Protein AF-A0A2N2Z136-F1 (afdb_monomer_lite)

pLDDT: mean 89.31, std 10.75, range [55.84, 98.06]

Structure (mmCIF, N/CA/C/O backbone):
data_AF-A0A2N2Z136-F1
#
_entry.id   AF-A0A2N2Z136-F1
#
loop_
_atom_site.group_PDB
_atom_site.id
_atom_site.type_symbol
_atom_site.label_atom_id
_atom_site.label_alt_id
_atom_site.label_comp_id
_atom_site.label_asym_id
_atom_site.label_entity_id
_atom_site.label_seq_id
_atom_site.pdbx_PDB_ins_code
_atom_site.Cartn_x
_atom_site.Cartn_y
_atom_site.Cartn_z
_atom_site.occupancy
_atom_site.B_iso_or_equiv
_atom_site.auth_seq_id
_atom_site.auth_comp_id
_atom_site.auth_asym_id
_atom_site.auth_atom_id
_atom_site.pdbx_PDB_model_num
ATOM 1 N N . ASN A 1 1 ? 9.804 1.540 0.520 1.00 61.69 1 ASN A N 1
ATOM 2 C CA . ASN A 1 1 ? 8.680 1.491 -0.443 1.00 61.69 1 ASN A CA 1
ATOM 3 C C . ASN A 1 1 ? 8.724 2.696 -1.361 1.00 61.69 1 ASN A C 1
ATOM 5 O O . ASN A 1 1 ? 8.299 3.765 -0.938 1.00 61.69 1 ASN A O 1
ATOM 9 N N . PRO A 1 2 ? 9.290 2.540 -2.569 1.00 67.38 2 PRO A N 1
ATOM 10 C CA . PRO A 1 2 ? 9.658 3.662 -3.440 1.00 67.38 2 PRO A CA 1
ATOM 11 C C . PRO A 1 2 ? 8.463 4.450 -3.991 1.00 67.38 2 PRO A C 1
ATOM 13 O O . PRO A 1 2 ? 8.631 5.588 -4.397 1.00 67.38 2 PRO A O 1
ATOM 16 N N . VAL A 1 3 ? 7.261 3.869 -3.965 1.00 74.88 3 VAL A N 1
ATOM 17 C CA . VAL A 1 3 ? 6.080 4.452 -4.609 1.00 74.88 3 VAL A CA 1
ATOM 18 C C . VAL A 1 3 ? 5.308 5.387 -3.668 1.00 74.88 3 VAL A C 1
ATOM 20 O O . VAL A 1 3 ? 5.073 6.538 -4.000 1.00 74.88 3 VAL A O 1
ATOM 23 N N . ILE A 1 4 ? 4.929 4.921 -2.473 1.00 86.12 4 ILE A N 1
ATOM 24 C CA . ILE A 1 4 ? 4.092 5.701 -1.536 1.00 86.12 4 ILE A CA 1
ATOM 25 C C . ILE A 1 4 ? 4.757 5.954 -0.173 1.00 86.12 4 ILE A C 1
ATOM 27 O O . ILE A 1 4 ? 4.138 6.544 0.704 1.00 86.12 4 ILE A O 1
ATOM 31 N N . GLY A 1 5 ? 6.007 5.527 0.039 1.00 89.25 5 GLY A N 1
ATOM 32 C CA . GLY A 1 5 ? 6.707 5.669 1.324 1.00 89.25 5 GLY A CA 1
ATOM 33 C C . GLY A 1 5 ? 6.322 4.6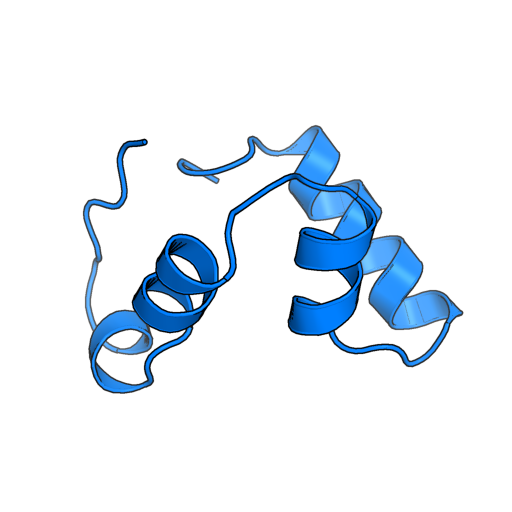14 2.373 1.00 89.25 5 GLY A C 1
ATOM 34 O O . GLY A 1 5 ? 5.329 3.896 2.233 1.00 89.25 5 GLY A O 1
ATOM 35 N N . TYR A 1 6 ? 7.151 4.473 3.416 1.00 90.50 6 TYR A N 1
ATOM 36 C CA . TYR A 1 6 ? 6.986 3.443 4.455 1.00 90.50 6 TYR A CA 1
ATOM 37 C C . TYR A 1 6 ? 5.713 3.653 5.282 1.00 90.50 6 TYR A C 1
ATOM 39 O O . TYR A 1 6 ? 4.902 2.741 5.381 1.00 90.50 6 TYR A O 1
ATOM 47 N N . GLU A 1 7 ? 5.492 4.863 5.797 1.00 93.06 7 GLU A N 1
ATOM 48 C CA . GLU A 1 7 ? 4.355 5.179 6.675 1.00 93.06 7 GLU A CA 1
ATOM 49 C C . GLU A 1 7 ? 3.004 4.848 6.033 1.00 93.06 7 GLU A C 1
ATOM 51 O O . GLU A 1 7 ? 2.209 4.095 6.596 1.00 93.06 7 GLU A O 1
ATOM 56 N N . LYS A 1 8 ? 2.772 5.337 4.808 1.00 94.38 8 LYS A N 1
ATOM 57 C CA . LYS A 1 8 ? 1.533 5.075 4.062 1.00 94.38 8 LYS A CA 1
ATOM 58 C C . LYS A 1 8 ? 1.369 3.593 3.737 1.00 94.38 8 LYS A C 1
ATOM 60 O O . LYS A 1 8 ? 0.262 3.074 3.812 1.00 94.38 8 LYS A O 1
ATOM 65 N N . SER A 1 9 ? 2.459 2.894 3.422 1.00 93.56 9 SER A N 1
ATOM 66 C CA . SER A 1 9 ? 2.402 1.450 3.170 1.00 93.56 9 SER A CA 1
ATOM 67 C C . SER A 1 9 ? 2.005 0.666 4.421 1.00 93.56 9 SER A C 1
ATOM 69 O O . SER A 1 9 ? 1.166 -0.226 4.345 1.00 93.56 9 SER A O 1
ATOM 71 N N . THR A 1 10 ? 2.573 1.024 5.573 1.00 95.56 10 THR A N 1
ATOM 72 C CA . THR A 1 10 ? 2.258 0.404 6.865 1.00 95.56 10 THR A CA 1
ATOM 73 C C . THR A 1 10 ? 0.808 0.668 7.268 1.00 95.56 10 THR A C 1
ATOM 75 O O . THR A 1 10 ? 0.122 -0.254 7.704 1.00 95.56 10 THR A O 1
ATOM 78 N N . MET A 1 11 ? 0.312 1.893 7.061 1.00 96.69 11 MET A N 1
ATOM 79 C CA . MET A 1 11 ? -1.094 2.244 7.291 1.00 96.69 11 MET A CA 1
ATOM 80 C C . MET A 1 11 ? -2.038 1.364 6.460 1.00 96.69 11 MET A C 1
ATOM 82 O O . MET A 1 11 ? -2.972 0.783 7.007 1.00 96.69 11 MET A O 1
ATOM 86 N N . ILE A 1 12 ? -1.767 1.224 5.158 1.00 96.81 12 ILE A N 1
ATOM 87 C CA . ILE A 1 12 ? -2.591 0.409 4.255 1.00 96.81 12 ILE A CA 1
ATOM 88 C C . ILE A 1 12 ? -2.545 -1.070 4.639 1.00 96.81 12 ILE A C 1
ATOM 90 O O . ILE A 1 12 ? -3.586 -1.719 4.658 1.00 96.81 12 ILE A O 1
ATOM 94 N N . ALA A 1 13 ? -1.366 -1.606 4.966 1.00 95.88 13 ALA A N 1
ATOM 95 C CA . ALA A 1 13 ? -1.231 -3.000 5.383 1.00 95.88 13 ALA A CA 1
ATOM 96 C C . ALA A 1 13 ? -2.033 -3.292 6.660 1.00 95.88 13 ALA A C 1
ATOM 98 O O . ALA A 1 13 ? -2.712 -4.316 6.742 1.00 95.88 13 ALA A O 1
ATOM 99 N N . LYS A 1 14 ? -2.001 -2.370 7.630 1.00 97.81 14 LYS A N 1
ATOM 100 C CA . LYS A 1 14 ? -2.789 -2.475 8.859 1.00 97.81 14 LYS A CA 1
ATOM 101 C C . LYS A 1 14 ? -4.294 -2.432 8.574 1.00 97.81 14 LYS A C 1
ATOM 103 O O . LYS A 1 14 ? -5.011 -3.317 9.025 1.00 97.81 14 LYS A O 1
ATOM 108 N N . GLU A 1 15 ? -4.767 -1.462 7.789 1.00 97.81 15 GLU A N 1
ATOM 109 C CA . GLU A 1 15 ? -6.196 -1.359 7.450 1.00 97.81 15 GLU A CA 1
ATOM 110 C C . GLU A 1 15 ? -6.676 -2.570 6.634 1.00 97.81 15 GLU A C 1
ATOM 112 O O . GLU A 1 15 ? -7.785 -3.050 6.860 1.00 97.81 15 GLU A O 1
ATOM 117 N N . ALA A 1 16 ? -5.857 -3.105 5.723 1.00 98.06 16 ALA A N 1
ATOM 118 C CA . ALA A 1 16 ? -6.180 -4.319 4.969 1.00 98.06 16 ALA A CA 1
ATOM 119 C C . ALA A 1 16 ? -6.380 -5.520 5.901 1.00 98.06 16 ALA A C 1
ATOM 121 O O . ALA A 1 16 ? -7.364 -6.248 5.771 1.00 98.06 16 ALA A O 1
ATOM 122 N N . LEU A 1 17 ? -5.481 -5.687 6.876 1.00 97.81 17 LEU A N 1
ATOM 123 C CA . LEU A 1 17 ? -5.558 -6.759 7.865 1.00 97.81 17 LEU A CA 1
ATOM 124 C C . LEU A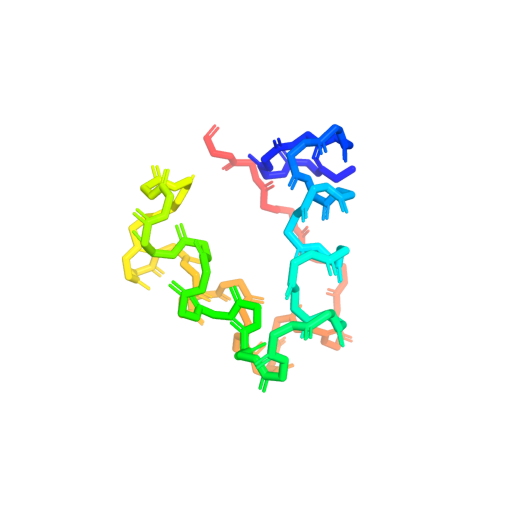 1 17 ? -6.798 -6.632 8.762 1.00 97.81 17 LEU A C 1
ATOM 126 O O . LEU A 1 17 ? -7.470 -7.626 9.013 1.00 97.81 17 LEU A O 1
ATOM 130 N N . GLU A 1 18 ? -7.111 -5.423 9.230 1.00 98.06 18 GLU A N 1
ATOM 131 C CA . GLU A 1 18 ? -8.239 -5.177 10.141 1.00 98.06 18 GLU A CA 1
ATOM 132 C C . GLU A 1 18 ? -9.600 -5.232 9.435 1.00 98.06 18 GLU A C 1
ATOM 134 O O . GLU A 1 18 ? -10.579 -5.706 10.005 1.00 98.06 18 GLU A O 1
ATOM 139 N N . SER A 1 19 ? -9.679 -4.738 8.197 1.00 97.31 19 SER A N 1
ATOM 140 C CA . SER A 1 19 ? -10.946 -4.617 7.464 1.00 97.31 19 SER A CA 1
ATOM 141 C C . SER A 1 19 ? -11.246 -5.783 6.523 1.00 97.31 19 SER A C 1
ATOM 143 O O . SER A 1 19 ? -12.365 -5.867 6.016 1.00 97.31 19 SER A O 1
ATOM 145 N N . GLY A 1 20 ? -10.260 -6.639 6.231 1.00 97.12 20 GLY A N 1
ATOM 146 C CA . GLY A 1 20 ? -10.360 -7.695 5.218 1.00 97.12 20 GLY A CA 1
ATOM 147 C C . GLY A 1 20 ? -10.429 -7.180 3.775 1.00 97.12 20 GLY A C 1
ATOM 148 O O . GLY A 1 20 ? -10.624 -7.970 2.852 1.00 97.12 20 GLY A O 1
ATOM 149 N N . LYS A 1 21 ? -10.287 -5.866 3.561 1.00 97.44 21 LYS A N 1
ATOM 150 C CA . LYS A 1 21 ? -10.283 -5.256 2.226 1.00 97.44 21 LYS A CA 1
ATOM 151 C C . LYS A 1 21 ? -8.946 -5.465 1.538 1.00 97.44 21 LYS A C 1
ATOM 153 O O . LYS A 1 21 ? -7.898 -5.558 2.179 1.00 97.44 21 LYS A O 1
ATOM 158 N N . SER A 1 22 ? -8.973 -5.478 0.212 1.00 96.44 22 SER A N 1
ATOM 159 C CA . SER A 1 22 ? -7.746 -5.617 -0.559 1.00 96.44 22 SER A CA 1
ATOM 160 C C . SER A 1 22 ? -6.879 -4.357 -0.458 1.00 96.44 22 SER A C 1
ATOM 162 O O . SER A 1 22 ? -7.370 -3.226 -0.416 1.00 96.44 22 SER A O 1
ATOM 164 N N . VAL A 1 23 ? -5.557 -4.546 -0.500 1.00 94.75 23 VAL A N 1
ATOM 165 C CA . VAL A 1 23 ? -4.589 -3.439 -0.617 1.00 94.75 23 VAL A CA 1
ATOM 166 C C . VAL A 1 23 ? -4.913 -2.563 -1.832 1.00 94.75 23 VAL A C 1
ATOM 168 O O . VAL A 1 23 ? -4.782 -1.343 -1.761 1.00 94.75 23 VAL A O 1
ATOM 171 N N . TYR A 1 24 ? -5.389 -3.178 -2.918 1.00 95.12 24 TYR A N 1
ATOM 172 C CA . TYR A 1 24 ? -5.774 -2.490 -4.145 1.00 95.12 24 TYR A CA 1
ATOM 173 C C . TYR A 1 24 ? -6.852 -1.427 -3.904 1.00 95.12 24 TYR A C 1
ATOM 175 O O . TYR A 1 24 ? -6.666 -0.248 -4.211 1.00 95.12 24 TYR A O 1
ATOM 183 N N . GLU A 1 25 ? -7.964 -1.833 -3.293 1.00 96.19 25 GLU A N 1
ATOM 184 C CA . GLU A 1 25 ? -9.091 -0.945 -3.005 1.00 96.19 25 GLU A CA 1
ATOM 185 C C . GLU A 1 25 ? -8.698 0.180 -2.051 1.00 96.19 25 GLU A C 1
ATOM 187 O O . GLU A 1 25 ? -9.095 1.329 -2.244 1.00 96.19 25 GLU A O 1
ATOM 192 N N . LEU A 1 26 ? -7.905 -0.136 -1.027 1.00 97.25 26 LEU A N 1
ATOM 193 C CA . LEU A 1 26 ? -7.495 0.842 -0.024 1.00 97.25 26 LEU A CA 1
ATOM 194 C C . LEU A 1 26 ? -6.577 1.913 -0.615 1.00 97.25 26 LEU A C 1
ATOM 196 O O . LEU A 1 26 ? -6.754 3.096 -0.331 1.00 97.25 26 LEU A O 1
ATOM 200 N N . VAL A 1 27 ? -5.645 1.537 -1.489 1.00 95.81 27 VAL A N 1
ATOM 201 C CA . VAL A 1 27 ? -4.765 2.499 -2.164 1.00 95.81 27 VAL A CA 1
ATOM 202 C C . VAL A 1 27 ? -5.556 3.476 -3.041 1.00 95.81 27 VAL A C 1
ATOM 204 O O . VAL A 1 27 ? -5.267 4.677 -3.014 1.00 95.81 27 VAL A O 1
ATOM 207 N N . LEU A 1 28 ? -6.578 2.995 -3.758 1.00 95.88 28 LEU A N 1
ATOM 208 C CA . LEU A 1 28 ? -7.463 3.850 -4.560 1.00 95.88 28 LEU A CA 1
ATOM 209 C C . LEU A 1 28 ? -8.360 4.732 -3.688 1.00 95.88 28 LEU A C 1
ATOM 211 O O . LEU A 1 28 ? -8.475 5.933 -3.934 1.00 95.88 28 LEU A O 1
ATOM 215 N N . LYS A 1 29 ? -8.951 4.160 -2.634 1.00 96.44 29 LYS A N 1
ATOM 216 C CA . LYS A 1 29 ? -9.785 4.878 -1.659 1.00 96.44 29 LYS A CA 1
ATOM 217 C C . LYS A 1 29 ? -9.032 6.058 -1.040 1.00 96.44 29 LYS A C 1
ATOM 219 O O . LYS A 1 29 ? -9.582 7.152 -0.940 1.00 96.44 29 LYS A O 1
ATOM 224 N N . HIS A 1 30 ? -7.772 5.845 -0.662 1.00 96.00 30 HIS A N 1
ATOM 225 C CA . HIS A 1 30 ? -6.901 6.870 -0.078 1.00 96.00 30 HIS A CA 1
ATOM 226 C C . HIS A 1 30 ? -6.224 7.773 -1.119 1.00 96.00 30 HIS A C 1
ATOM 228 O O . HIS A 1 30 ? -5.437 8.642 -0.746 1.00 96.00 30 HIS A O 1
ATOM 234 N N . LYS A 1 31 ? -6.523 7.592 -2.416 1.00 95.31 31 LYS A N 1
ATOM 235 C CA . LYS A 1 31 ? -5.950 8.359 -3.537 1.00 95.31 31 LYS A CA 1
ATOM 236 C C . LYS A 1 31 ? -4.419 8.390 -3.516 1.00 95.31 31 LYS A C 1
ATOM 238 O O . LYS A 1 31 ? -3.804 9.391 -3.876 1.00 95.31 31 LYS A O 1
ATOM 243 N N . LEU A 1 32 ? -3.800 7.300 -3.061 1.00 94.06 32 LEU A N 1
ATOM 244 C CA . LEU A 1 32 ? -2.342 7.203 -2.988 1.00 94.06 32 LEU A CA 1
ATOM 245 C C . LEU A 1 32 ? -1.732 6.903 -4.357 1.00 94.06 32 LEU A C 1
ATOM 247 O O . LEU A 1 32 ? -0.588 7.277 -4.594 1.00 94.06 32 LEU A O 1
ATOM 251 N N . LEU A 1 33 ? -2.496 6.239 -5.230 1.00 94.06 33 LEU A N 1
ATOM 252 C CA . LEU A 1 33 ? -2.166 5.968 -6.625 1.00 94.06 33 LEU A CA 1
ATOM 253 C C . LEU A 1 33 ? -3.416 6.088 -7.492 1.00 94.06 33 LEU A C 1
ATOM 255 O O . LEU A 1 33 ? -4.537 5.902 -7.009 1.00 94.06 33 LEU A O 1
ATOM 259 N N . THR A 1 34 ? -3.217 6.357 -8.779 1.00 94.75 34 THR A N 1
ATOM 260 C CA . THR A 1 34 ? -4.267 6.174 -9.782 1.00 94.75 34 THR A CA 1
ATOM 261 C C . THR A 1 34 ? -4.475 4.692 -10.076 1.00 94.75 34 THR A C 1
ATOM 263 O O . THR A 1 34 ? -3.623 3.852 -9.767 1.00 94.75 34 THR A O 1
ATOM 266 N N . LYS A 1 35 ? -5.601 4.377 -10.721 1.00 94.19 35 LYS A N 1
ATOM 267 C CA . LYS A 1 35 ? -5.915 3.023 -11.181 1.00 94.19 35 LYS A CA 1
ATOM 268 C C . LYS A 1 35 ? -4.812 2.469 -12.083 1.00 94.19 35 LYS A C 1
ATOM 270 O O . LYS A 1 35 ? -4.333 1.363 -11.871 1.00 94.19 35 LYS A O 1
ATOM 275 N N . GLU A 1 36 ? -4.339 3.275 -13.024 1.00 93.69 36 GLU A N 1
ATOM 276 C CA . GLU A 1 36 ? -3.307 2.896 -13.990 1.00 93.69 36 GLU A CA 1
ATO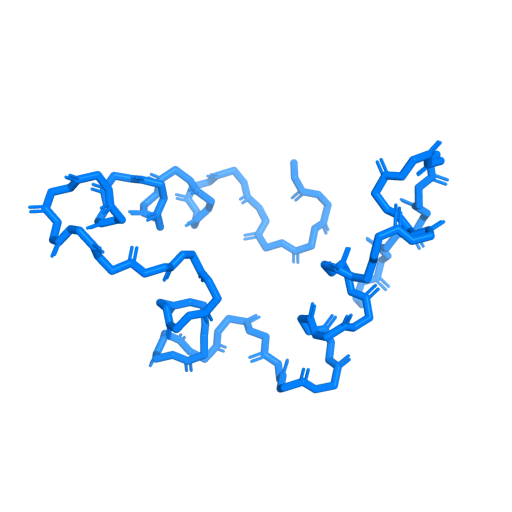M 277 C C . GLU A 1 36 ? -1.966 2.611 -13.299 1.00 93.69 36 GLU A C 1
ATOM 279 O O . GLU A 1 36 ? -1.250 1.679 -13.670 1.00 93.69 36 GLU A O 1
ATOM 284 N N . GLN A 1 37 ? -1.625 3.395 -12.272 1.00 91.94 37 GLN A N 1
ATOM 285 C CA . GLN A 1 37 ? -0.399 3.207 -11.501 1.00 91.94 37 GLN A CA 1
ATOM 286 C C . GLN A 1 37 ? -0.432 1.904 -10.701 1.00 91.94 37 GLN A C 1
ATOM 288 O O . GLN A 1 37 ? 0.530 1.135 -10.755 1.00 91.94 37 GLN A O 1
ATOM 293 N N . ILE A 1 38 ? -1.521 1.638 -9.973 1.00 92.06 38 ILE A N 1
ATOM 294 C CA . ILE A 1 38 ? -1.620 0.421 -9.163 1.00 92.06 38 ILE A CA 1
ATOM 295 C C . ILE A 1 38 ? -1.780 -0.838 -10.019 1.00 92.06 38 ILE A C 1
ATOM 297 O O . ILE A 1 38 ? -1.151 -1.846 -9.701 1.00 92.06 38 ILE A O 1
ATOM 301 N N . ASP A 1 39 ? -2.520 -0.763 -11.130 1.00 93.00 39 ASP A N 1
ATOM 302 C CA . ASP A 1 39 ? -2.642 -1.856 -12.103 1.00 93.00 39 ASP A CA 1
ATOM 303 C C . ASP A 1 39 ? -1.258 -2.250 -12.626 1.00 93.00 39 ASP A C 1
ATOM 305 O O . ASP A 1 39 ? -0.897 -3.425 -12.635 1.00 93.00 39 ASP A O 1
ATOM 309 N N . ARG A 1 40 ? -0.430 -1.261 -12.987 1.00 91.12 40 ARG A N 1
ATOM 310 C CA . ARG A 1 40 ? 0.937 -1.511 -13.450 1.00 91.12 40 ARG A CA 1
ATOM 311 C C . ARG A 1 40 ? 1.818 -2.113 -12.357 1.00 91.12 40 ARG A C 1
ATOM 313 O O . ARG A 1 40 ? 2.609 -3.005 -12.650 1.00 91.12 40 ARG A O 1
ATOM 320 N N . ILE A 1 41 ? 1.730 -1.621 -11.124 1.00 88.44 41 ILE A N 1
ATOM 321 C CA . ILE A 1 41 ? 2.583 -2.087 -10.019 1.00 88.44 41 ILE A CA 1
ATOM 322 C C . ILE A 1 41 ? 2.224 -3.515 -9.596 1.00 88.44 41 ILE A C 1
ATOM 324 O O . ILE A 1 41 ? 3.124 -4.311 -9.338 1.00 88.44 41 ILE A O 1
ATOM 328 N N . LEU A 1 42 ? 0.930 -3.836 -9.532 1.00 89.44 42 LEU A N 1
ATOM 329 C CA . LEU A 1 42 ? 0.429 -5.139 -9.087 1.00 89.44 42 LEU A CA 1
ATOM 330 C C . LEU A 1 42 ? 0.236 -6.146 -10.229 1.00 89.44 42 LEU A C 1
ATOM 332 O O . LEU A 1 42 ? -0.257 -7.248 -9.996 1.00 89.44 42 LEU A O 1
ATOM 336 N N . ALA A 1 43 ? 0.650 -5.804 -11.449 1.00 90.94 43 ALA A N 1
ATOM 337 C CA . ALA A 1 43 ? 0.682 -6.753 -12.550 1.00 90.94 43 ALA A CA 1
ATOM 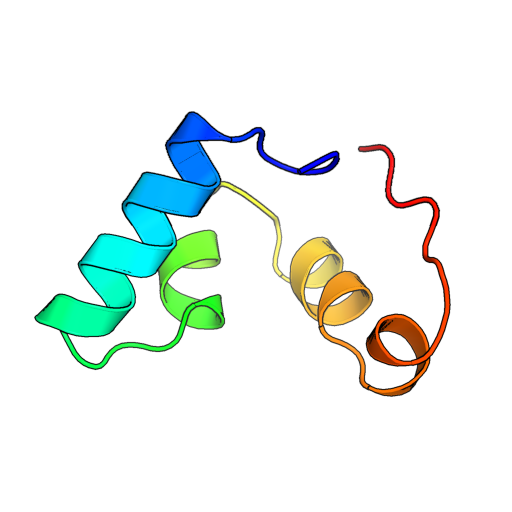338 C C . ALA A 1 43 ? 1.646 -7.918 -12.219 1.00 90.94 43 ALA A C 1
ATOM 340 O O . ALA A 1 43 ? 2.793 -7.657 -11.831 1.00 90.94 43 ALA A O 1
ATOM 341 N N . PRO A 1 44 ? 1.241 -9.196 -12.363 1.00 90.12 44 PRO A N 1
ATOM 342 C CA . PRO A 1 44 ? 2.061 -10.350 -11.977 1.00 90.12 44 PRO A CA 1
ATOM 343 C C . PRO A 1 44 ? 3.475 -10.331 -12.571 1.00 90.12 44 PRO A C 1
ATOM 345 O O . PRO A 1 44 ? 4.459 -10.567 -11.871 1.00 90.12 44 PRO A O 1
ATOM 348 N N . GLU A 1 45 ? 3.599 -9.956 -13.844 1.00 89.56 45 GLU A N 1
ATOM 349 C CA . GLU A 1 45 ? 4.862 -9.834 -14.573 1.00 89.56 45 GLU A CA 1
ATOM 350 C C . GLU A 1 45 ? 5.819 -8.781 -13.994 1.00 89.56 45 GLU A C 1
ATOM 352 O O . GLU A 1 45 ? 7.016 -8.798 -14.294 1.00 89.56 45 GLU A O 1
ATOM 357 N N . ASN A 1 46 ? 5.295 -7.855 -13.192 1.00 87.94 46 ASN A N 1
ATOM 358 C CA . ASN A 1 46 ? 6.026 -6.787 -12.524 1.00 87.94 46 ASN A CA 1
ATOM 359 C C . ASN A 1 46 ? 6.332 -7.108 -11.057 1.00 87.94 46 ASN A C 1
ATOM 361 O O . ASN A 1 46 ? 7.262 -6.526 -10.503 1.00 87.94 46 ASN A O 1
ATOM 365 N N . MET A 1 47 ? 5.614 -8.059 -10.455 1.00 86.31 47 MET A N 1
ATOM 366 C CA . MET A 1 47 ? 5.869 -8.537 -9.091 1.00 86.31 47 MET A CA 1
ATOM 367 C C . MET A 1 47 ? 6.988 -9.588 -9.026 1.00 86.31 47 MET A C 1
ATOM 369 O O . MET A 1 47 ? 7.582 -9.786 -7.970 1.00 86.31 47 MET A O 1
ATOM 373 N N . ILE A 1 48 ? 7.306 -10.241 -10.148 1.00 89.56 48 ILE A N 1
ATOM 374 C CA . ILE A 1 48 ? 8.329 -11.302 -10.235 1.00 89.56 48 ILE A CA 1
ATOM 375 C C . ILE A 1 48 ? 9.732 -10.803 -10.616 1.00 89.56 48 ILE A C 1
ATOM 377 O O . ILE A 1 48 ? 10.647 -11.600 -10.812 1.00 89.56 48 ILE A O 1
ATOM 381 N N . LYS A 1 49 ? 9.917 -9.490 -10.763 1.00 84.12 49 LYS A N 1
ATOM 382 C CA . LYS A 1 49 ? 11.199 -8.874 -11.128 1.00 84.12 49 LYS A CA 1
ATOM 383 C C . LYS A 1 49 ? 11.388 -7.559 -10.372 1.00 84.12 49 LYS A C 1
ATOM 385 O O . LYS A 1 49 ? 10.396 -6.911 -10.048 1.00 84.12 49 LYS A O 1
ATOM 390 N N . PRO A 1 50 ? 12.631 -7.114 -10.115 1.00 79.38 50 PRO A N 1
ATOM 391 C CA . PRO A 1 50 ? 12.869 -5.801 -9.526 1.00 79.38 50 PRO A CA 1
ATOM 392 C C . PRO A 1 50 ? 12.318 -4.692 -10.435 1.00 79.38 50 PRO A C 1
ATOM 394 O O . PRO A 1 50 ? 12.909 -4.349 -11.459 1.00 79.38 50 PRO A O 1
ATOM 397 N N . GLY A 1 51 ? 11.165 -4.135 -10.077 1.00 70.19 51 GLY A N 1
ATOM 398 C CA . GLY A 1 51 ? 10.573 -3.002 -10.776 1.00 70.19 51 GLY A CA 1
ATOM 399 C C . GLY A 1 51 ? 11.153 -1.682 -10.274 1.00 70.19 51 GLY A C 1
ATOM 400 O O . GLY A 1 51 ? 11.073 -1.375 -9.085 1.00 70.19 51 GLY A O 1
ATOM 401 N N . LYS A 1 52 ? 11.713 -0.863 -11.172 1.00 66.06 52 LYS A N 1
ATOM 402 C CA . LYS A 1 52 ? 12.052 0.537 -10.869 1.00 66.06 52 LYS A CA 1
ATOM 403 C C . LYS A 1 52 ? 10.795 1.399 -11.006 1.00 66.06 52 LYS A C 1
ATOM 405 O O . LYS A 1 52 ? 10.595 2.061 -12.018 1.00 66.06 52 LYS A O 1
ATOM 410 N N . PHE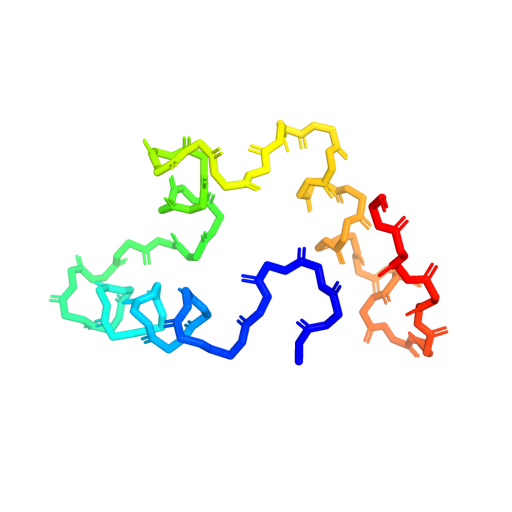 A 1 53 ? 9.923 1.337 -10.004 1.00 70.50 53 PHE A N 1
ATOM 411 C CA . PHE A 1 53 ? 8.756 2.212 -9.908 1.00 70.50 53 PHE A CA 1
ATOM 412 C C . PHE A 1 53 ? 9.140 3.479 -9.146 1.00 70.50 53 PHE A C 1
ATOM 414 O O . PHE A 1 53 ? 9.128 3.505 -7.918 1.00 70.50 53 PHE A O 1
ATOM 421 N N . THR A 1 54 ? 9.524 4.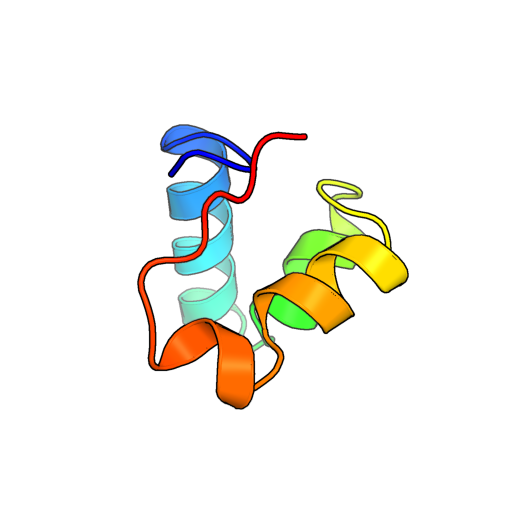509 -9.891 1.00 58.19 54 THR A N 1
ATOM 422 C CA . THR A 1 54 ? 9.613 5.898 -9.425 1.00 58.19 54 THR A CA 1
ATOM 423 C C . THR A 1 54 ? 8.410 6.645 -9.985 1.00 58.19 54 THR A C 1
ATOM 425 O O . THR A 1 54 ? 8.174 6.569 -11.193 1.00 58.19 54 THR A O 1
ATOM 428 N N . LEU A 1 55 ? 7.630 7.275 -9.104 1.00 55.84 55 LEU A N 1
ATOM 429 C CA . LEU A 1 55 ? 6.531 8.172 -9.471 1.00 55.84 55 LEU A CA 1
ATOM 430 C C . LEU A 1 55 ? 7.056 9.545 -9.884 1.00 55.84 55 LEU A C 1
ATOM 432 O O . LEU A 1 55 ? 8.073 9.970 -9.289 1.00 55.84 55 LEU A O 1
#

Foldseek 3Di:
DQQQDDVVVVVLVVCCVVVVDDSLVSCVVVVSDDPVLVCVCPPPVNVVDDDPDHD

Secondary structure (DSSP, 8-state):
-TTT-HHHHHHHHHHHHHH---HHHHHHHTTSS-HHHHHHHS-HHHHSS------

Radius of gyration: 11.14 Å; chains: 1; bounding box: 24×20×25 Å

Sequence (55 aa):
NPVIGYEKSTMIAKEALESGKSVYELVLKHKLLTKEQIDRILAPENMIKPGKFTL